Protein AF-A0A2K5F8R6-F1 (afdb_monomer)

Sequence (166 aa):
MPSVLTIWLDKMAPYEPLELGAEEEVEAGRPRPVLCSVNSREPSQVIFCNRSPRVVLPVWLNFDGELQPYPTLPPGTGCHIHSYRGHLCLCRDAVTHDGLLVNQTELFPIFANITLPVYTPKQRCLQVVRNLVKPENYRRLDIVRSLYEDLEDHPNVQKDLERLTQ

Nearest PDB structures (foldseek):
  8zv8-assembly2_F  TM=9.865E-01  e=1.658E-25  Homo sapiens
  4w9k-assembly3_I  TM=9.701E-01  e=1.370E-25  Homo sapiens
  4b95-assembly1_C  TM=9.881E-01  e=3.560E-25  Homo sapiens
  8zvj-assembly1_C  TM=9.841E-01  e=6.729E-25  Homo sapiens
  4w9f-assembly4_L  TM=9.093E-01  e=3.236E-22  Homo sapiens

InterPro domains:
  IPR022772 von Hippel-Lindau disease tumour suppressor, beta/alpha domain [cd05468] (37-166)
  IPR024048 von Hippel-Lindau disease tumour suppressor, alpha domain [PF17211] (119-166)
  IPR024053 von Hippel-Lindau disease tumour suppressor, beta domain [PF01847] (35-108)
  IPR036208 VHL superfamily [SSF49468] (33-165)
  IPR037139 von Hippel-Lindau disease tumour suppressor, alpha domain superfamily [G3DSA:1.10.750.10] (117-166)
  IPR037140 von Hippel-Lindau disease tumour suppressor, beta domain superfamily [G3DSA:2.60.40.780] (35-116)

Secondary structure (DSSP, 8-state):
---HHHHHHTT------------------PPPPSS-------EEEEEEEE-SSSPEEEEEE-TTS-EEEPPPB-TT-EEEEEEETT-EEEEEETTT--EEEETTBS-BSS-EEEE-----HHHHHHHHHHHHS-GGGGGGSSS-THHHHHHHS---HHHHHHHHH-

Foldseek 3Di:
DDDPVVVVVVPCDPPDDDDDDDDDDDDPDDDQQLDAFDPPVAKAKEKAFAQEQAFKWKWWQHRRRDTDTDDIDHHGDMDIDTDHARIKMAMARPPQRHGWDFVNHRIDGHYGHTYHDPDDPLVVVLVVCPVVDPLVCLVVDPDDPVVNVVNVPTNDPVVVSVVVSD

Organism: Aotus nancymaae (NCBI:txid37293)

Radius of gyration: 20.21 Å; Cα contacts (8 Å, |Δi|>4): 253; chains: 1; bounding box: 34×43×66 Å

Solvent-accessible surface area (backbone atoms only — not comparable to full-atom values): 10011 Å² total; per-residue (Å²): 132,86,58,79,69,59,68,61,55,77,73,59,72,81,81,72,86,78,73,95,70,92,73,80,87,84,88,85,81,75,80,76,56,89,65,40,18,47,91,63,86,42,79,35,86,28,46,42,34,31,70,22,93,47,47,32,26,39,32,34,27,38,73,79,37,48,84,44,76,51,81,68,40,51,53,73,37,68,48,83,41,89,46,37,46,53,34,37,34,38,40,21,32,65,83,66,39,42,77,28,21,32,69,88,30,66,64,47,60,72,59,30,50,29,33,71,61,90,64,53,73,68,60,49,51,44,58,53,48,62,74,75,43,58,79,93,49,52,88,72,53,99,65,64,74,70,55,44,58,58,59,69,61,62,58,47,69,66,64,50,52,56,62,74,66,108

Mean predicted aligned error: 11.24 Å

pLDDT: mean 79.42, std 21.14, range [26.16, 97.38]

Structure (mmCIF, N/CA/C/O backbone):
data_AF-A0A2K5F8R6-F1
#
_entry.id   AF-A0A2K5F8R6-F1
#
loop_
_atom_site.group_PDB
_atom_site.id
_atom_site.type_symbol
_atom_site.label_atom_id
_atom_site.label_alt_id
_atom_site.label_comp_id
_atom_site.label_asym_id
_atom_site.label_entity_id
_atom_site.label_seq_id
_atom_site.pdbx_PDB_ins_code
_atom_site.Cartn_x
_atom_site.Cartn_y
_atom_site.Cartn_z
_atom_site.occupancy
_atom_site.B_iso_or_equiv
_atom_site.auth_seq_id
_atom_site.auth_comp_id
_atom_site.auth_asym_id
_atom_site.auth_atom_id
_atom_site.pdbx_PDB_model_num
ATOM 1 N N . MET A 1 1 ? -20.016 -17.710 -30.762 1.00 36.00 1 MET A N 1
ATOM 2 C CA . MET A 1 1 ? -19.693 -16.668 -29.767 1.00 36.00 1 MET A CA 1
ATOM 3 C C . MET A 1 1 ? -18.248 -16.271 -29.992 1.00 36.00 1 MET A C 1
ATOM 5 O O . MET A 1 1 ? -17.411 -17.163 -29.903 1.00 36.00 1 MET A O 1
ATOM 9 N N . PRO A 1 2 ? -17.937 -15.034 -30.405 1.00 29.92 2 PRO A N 1
ATOM 10 C CA . PRO A 1 2 ? -16.552 -14.662 -30.657 1.00 29.92 2 PRO A CA 1
ATOM 11 C C . PRO A 1 2 ? -15.789 -14.589 -29.330 1.00 29.92 2 PRO A C 1
ATOM 13 O O . PRO A 1 2 ? -16.330 -14.154 -28.315 1.00 29.92 2 PRO A O 1
ATOM 16 N N . SER A 1 3 ? -14.551 -15.071 -29.352 1.00 31.45 3 SER A N 1
ATOM 17 C CA . SER A 1 3 ? -13.613 -15.075 -28.229 1.00 31.45 3 SER A CA 1
ATOM 18 C C . SER A 1 3 ? -13.261 -13.647 -27.794 1.00 31.45 3 SER A C 1
ATOM 20 O O . SER A 1 3 ? -13.175 -12.745 -28.624 1.00 31.45 3 SER A O 1
ATOM 22 N N . VAL A 1 4 ? -12.986 -13.449 -26.500 1.00 40.81 4 VAL A N 1
ATOM 23 C CA . VAL A 1 4 ? -12.528 -12.174 -25.904 1.00 40.81 4 VAL A CA 1
ATOM 24 C C . VAL A 1 4 ? -11.265 -11.632 -26.601 1.00 40.81 4 VAL A C 1
ATOM 26 O O . VAL A 1 4 ? -11.045 -10.424 -26.624 1.00 40.81 4 VAL A O 1
ATOM 29 N N . LEU A 1 5 ? -10.487 -12.501 -27.260 1.00 36.12 5 LEU A N 1
ATOM 30 C CA . LEU A 1 5 ? -9.332 -12.124 -28.083 1.00 36.12 5 LEU A CA 1
ATOM 31 C C . LEU A 1 5 ? -9.708 -11.256 -29.302 1.00 36.12 5 LEU A C 1
ATOM 33 O O . LEU A 1 5 ? -8.913 -10.428 -29.735 1.00 36.12 5 LEU A O 1
ATOM 37 N N . THR A 1 6 ? -10.917 -11.412 -29.848 1.00 31.11 6 THR A N 1
ATOM 38 C CA . THR A 1 6 ? -11.360 -10.692 -31.054 1.00 31.11 6 THR A CA 1
ATOM 39 C C . THR A 1 6 ? -11.772 -9.250 -30.746 1.00 31.11 6 THR A C 1
ATOM 41 O O . THR A 1 6 ? -11.638 -8.386 -31.600 1.00 31.11 6 THR A O 1
ATOM 44 N N . ILE A 1 7 ? -12.180 -8.953 -29.507 1.00 40.28 7 ILE A N 1
ATOM 45 C CA . ILE A 1 7 ? -12.494 -7.577 -29.078 1.00 40.28 7 ILE A CA 1
ATOM 46 C C . ILE A 1 7 ? -11.203 -6.760 -28.870 1.00 40.28 7 ILE A C 1
ATOM 48 O O . ILE A 1 7 ? -11.209 -5.540 -29.015 1.00 40.28 7 ILE A O 1
ATOM 52 N N . TRP A 1 8 ? -10.083 -7.428 -28.571 1.00 40.59 8 TRP A N 1
ATOM 53 C CA . TRP A 1 8 ? -8.778 -6.785 -28.372 1.00 40.59 8 TRP A CA 1
ATOM 54 C C . TRP A 1 8 ? -8.030 -6.474 -29.674 1.00 40.59 8 TRP A C 1
ATOM 56 O O . TRP A 1 8 ? -7.257 -5.521 -29.708 1.00 40.59 8 TRP A O 1
ATOM 66 N N . LEU A 1 9 ? -8.275 -7.230 -30.747 1.00 35.56 9 LEU A N 1
ATOM 67 C CA . LEU A 1 9 ? -7.665 -6.978 -32.059 1.00 35.56 9 LEU A CA 1
ATOM 68 C C . LEU A 1 9 ? -8.348 -5.838 -32.831 1.00 35.56 9 LEU A C 1
ATOM 70 O O . LEU A 1 9 ? -7.672 -5.126 -33.563 1.00 35.56 9 LEU A O 1
ATOM 74 N N . ASP A 1 10 ? -9.641 -5.592 -32.610 1.00 30.81 10 ASP A N 1
ATOM 75 C CA . ASP A 1 10 ? -10.406 -4.586 -33.369 1.00 30.81 10 ASP A CA 1
ATOM 76 C C . ASP A 1 10 ? -10.230 -3.138 -32.855 1.00 30.81 10 ASP A C 1
ATOM 78 O O . ASP A 1 10 ? -10.755 -2.189 -33.430 1.00 30.81 10 ASP A O 1
ATOM 82 N N . LYS A 1 11 ? -9.466 -2.944 -31.766 1.00 38.09 11 LYS A N 1
ATOM 83 C CA . LYS A 1 11 ? -9.043 -1.616 -31.270 1.00 38.09 11 LYS A CA 1
ATOM 84 C C . LYS A 1 11 ? -7.571 -1.289 -31.532 1.00 38.09 11 LYS A C 1
ATOM 86 O O . LYS A 1 11 ? -7.097 -0.241 -31.103 1.00 38.09 11 LYS A O 1
ATOM 91 N N . MET A 1 12 ? -6.859 -2.151 -32.251 1.00 38.56 12 MET A N 1
ATOM 92 C CA . MET A 1 12 ? -5.522 -1.872 -32.771 1.00 38.56 12 MET A CA 1
ATOM 93 C C . MET A 1 12 ? -5.643 -1.596 -34.268 1.00 38.56 12 MET A C 1
ATOM 95 O O . MET A 1 12 ? -5.276 -2.419 -35.102 1.00 38.56 12 MET A O 1
ATOM 99 N N . ALA A 1 13 ? -6.202 -0.431 -34.609 1.00 34.94 13 ALA A N 1
ATOM 100 C CA . ALA A 1 13 ? -6.064 0.097 -35.959 1.00 34.94 13 ALA A CA 1
ATOM 101 C C . ALA A 1 13 ? -4.558 0.213 -36.283 1.00 34.94 13 ALA A C 1
ATOM 103 O O . ALA A 1 13 ? -3.800 0.702 -35.437 1.00 34.94 13 ALA A O 1
ATOM 104 N N . PRO A 1 14 ? -4.103 -0.251 -37.461 1.00 34.69 14 PRO A N 1
ATOM 105 C CA . PRO A 1 14 ? -2.715 -0.102 -37.866 1.00 34.69 14 PRO A CA 1
ATOM 106 C C . PRO A 1 14 ? -2.425 1.390 -38.025 1.00 34.69 14 PRO A C 1
ATOM 108 O O . PRO A 1 14 ? -3.049 2.070 -38.836 1.00 34.69 14 PRO A O 1
ATOM 111 N N . TYR A 1 15 ? -1.506 1.909 -37.215 1.00 34.56 15 TYR A N 1
ATOM 112 C CA . TYR A 1 15 ? -0.975 3.251 -37.403 1.00 34.56 15 TYR A CA 1
ATOM 113 C C . TYR A 1 15 ? -0.143 3.215 -38.690 1.00 34.56 15 TYR A C 1
ATOM 115 O O . TYR A 1 15 ? 0.964 2.673 -38.702 1.00 34.56 15 TYR A O 1
ATOM 123 N N . GLU A 1 16 ? -0.715 3.694 -39.797 1.00 33.12 16 GLU A N 1
ATOM 124 C CA . GLU A 1 16 ? 0.044 3.936 -41.022 1.00 33.12 16 GLU A CA 1
ATOM 125 C C . GLU A 1 16 ? 1.166 4.950 -40.741 1.00 33.12 16 GLU A C 1
ATOM 127 O O . GLU A 1 16 ? 0.993 5.850 -39.909 1.00 33.12 16 GLU A O 1
ATOM 132 N N . PRO A 1 17 ? 2.332 4.826 -41.399 1.00 34.00 17 PRO A N 1
ATOM 133 C CA . PRO A 1 17 ? 3.417 5.764 -41.198 1.00 34.00 17 PRO A CA 1
ATOM 134 C C . PRO A 1 17 ? 3.057 7.078 -41.894 1.00 34.00 17 PRO A C 1
ATOM 136 O O . PRO A 1 17 ? 3.169 7.197 -43.111 1.00 34.00 17 PRO A O 1
ATOM 139 N N . LEU A 1 18 ? 2.614 8.067 -41.116 1.00 31.98 18 LEU A N 1
ATOM 140 C CA . LEU A 1 18 ? 2.546 9.448 -41.578 1.00 31.98 18 LEU A CA 1
ATOM 141 C C . LEU A 1 18 ? 3.975 9.947 -41.825 1.00 31.98 18 LEU A C 1
ATOM 143 O O . LEU A 1 18 ? 4.814 9.977 -40.923 1.00 31.98 18 LEU A O 1
ATOM 147 N N . GLU A 1 19 ? 4.210 10.270 -43.092 1.00 33.34 19 GLU A N 1
ATOM 148 C CA . GLU A 1 19 ? 5.369 10.942 -43.665 1.00 33.34 19 GLU A CA 1
ATOM 149 C C . GLU A 1 19 ? 5.915 12.076 -42.780 1.00 33.34 19 GLU A C 1
ATOM 151 O O . GLU A 1 19 ? 5.177 12.793 -42.103 1.00 33.34 19 GLU A O 1
ATOM 156 N N . LEU A 1 20 ? 7.239 12.241 -42.839 1.00 38.53 20 LEU A N 1
ATOM 157 C CA . LEU A 1 20 ? 8.024 13.305 -42.218 1.00 38.53 20 LEU A CA 1
ATOM 158 C C . LEU A 1 20 ? 7.445 14.703 -42.504 1.00 38.53 20 LEU A C 1
ATOM 160 O O . LEU A 1 20 ? 7.714 15.297 -43.545 1.00 38.53 20 LEU A O 1
ATOM 164 N N . GLY A 1 21 ? 6.725 15.252 -41.529 1.00 26.16 21 GLY A N 1
ATOM 165 C CA . GLY A 1 21 ? 6.463 16.680 -41.387 1.00 26.16 21 GLY A CA 1
ATOM 166 C C . GLY A 1 21 ? 7.252 17.209 -40.197 1.00 26.16 21 GLY A C 1
ATOM 167 O O . GLY A 1 21 ? 6.990 16.834 -39.057 1.00 26.16 21 GLY A O 1
ATOM 168 N N . ALA A 1 22 ? 8.259 18.033 -40.466 1.00 40.75 22 ALA A N 1
ATOM 169 C CA . ALA A 1 22 ? 8.929 18.819 -39.445 1.00 40.75 22 ALA A CA 1
ATOM 170 C C . ALA A 1 22 ? 7.946 19.864 -38.900 1.00 40.75 22 ALA A C 1
ATOM 172 O O . ALA A 1 22 ? 7.651 20.837 -39.586 1.00 40.75 22 ALA A O 1
ATOM 173 N N . GLU A 1 23 ? 7.464 19.661 -37.678 1.00 32.03 23 GLU A N 1
ATOM 174 C CA . GLU A 1 23 ? 6.823 20.698 -36.871 1.00 32.03 23 GLU A CA 1
ATOM 175 C C . GLU A 1 23 ? 7.526 20.712 -35.511 1.00 32.03 23 GLU A C 1
ATOM 177 O O . GLU A 1 23 ? 7.207 19.984 -34.571 1.00 32.03 23 GLU A O 1
ATOM 182 N N . GLU A 1 24 ? 8.608 21.484 -35.481 1.00 45.00 24 GLU A N 1
ATOM 183 C CA . GLU A 1 24 ? 9.120 22.112 -34.270 1.00 45.00 24 GLU A CA 1
ATOM 184 C C . GLU A 1 24 ? 8.101 23.187 -33.833 1.00 45.00 24 GLU A C 1
ATOM 186 O O . GLU A 1 24 ? 7.455 23.773 -34.699 1.00 45.00 24 GLU A O 1
ATOM 191 N N . GLU A 1 25 ? 8.021 23.466 -32.521 1.00 39.22 25 GLU A N 1
ATOM 192 C CA . GLU A 1 25 ? 7.145 24.452 -31.835 1.00 39.22 25 GLU A CA 1
ATOM 193 C C . GLU A 1 25 ? 5.744 23.912 -31.427 1.00 39.22 25 GLU A C 1
ATOM 195 O O . GLU A 1 25 ? 4.989 23.430 -32.253 1.00 39.22 25 GLU A O 1
ATOM 200 N N . VAL A 1 26 ? 5.247 23.934 -30.180 1.00 44.28 26 VAL A N 1
ATOM 201 C CA . VAL A 1 26 ? 5.604 24.611 -28.922 1.00 44.28 26 VAL A CA 1
ATOM 202 C C . VAL A 1 26 ? 5.026 23.766 -27.761 1.00 44.28 26 VAL A C 1
ATOM 204 O O . VAL A 1 26 ? 3.819 23.548 -27.713 1.00 44.28 26 VAL A O 1
ATOM 207 N N . GLU A 1 27 ? 5.820 23.343 -26.774 1.00 44.34 27 GLU A N 1
ATOM 208 C CA . GLU A 1 27 ? 5.291 22.911 -25.461 1.00 44.34 27 GLU A CA 1
ATOM 209 C C . GLU A 1 27 ? 6.018 23.727 -24.392 1.00 44.34 27 GLU A C 1
ATOM 211 O O . GLU A 1 27 ? 7.032 23.351 -23.802 1.00 44.34 27 GLU A O 1
ATOM 216 N N . ALA A 1 28 ? 5.543 24.962 -24.253 1.00 43.44 28 ALA A N 1
ATOM 217 C CA . ALA A 1 28 ? 5.989 25.883 -23.23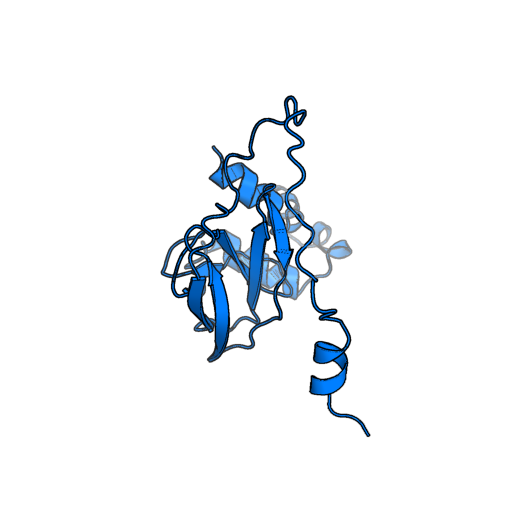3 1.00 43.44 28 ALA A CA 1
ATOM 218 C C . ALA A 1 28 ? 5.390 25.480 -21.874 1.00 43.44 28 ALA A C 1
ATOM 220 O O . ALA A 1 28 ? 4.202 25.659 -21.622 1.00 43.44 28 ALA A O 1
ATOM 221 N N . GLY A 1 29 ? 6.251 25.038 -20.956 1.00 49.75 29 GLY A N 1
ATOM 222 C CA . GLY A 1 29 ? 6.176 25.514 -19.574 1.00 49.75 29 GLY A CA 1
ATOM 223 C C . GLY A 1 29 ? 5.358 24.725 -18.552 1.00 49.75 29 GLY A C 1
ATOM 224 O O . GLY A 1 29 ? 5.066 25.293 -17.500 1.00 49.75 29 GLY A O 1
ATOM 225 N N . ARG A 1 30 ? 5.030 23.444 -18.759 1.00 54.19 30 ARG A N 1
ATOM 226 C CA . ARG A 1 30 ? 4.687 22.593 -17.604 1.00 54.19 30 ARG A CA 1
ATOM 227 C C . ARG A 1 30 ? 5.974 22.056 -16.970 1.00 54.19 30 ARG A C 1
ATOM 229 O O . ARG A 1 30 ? 6.758 21.407 -17.665 1.00 54.19 30 ARG A O 1
ATOM 236 N N . PRO A 1 31 ? 6.249 22.333 -15.680 1.00 60.38 31 PRO A N 1
ATOM 237 C CA . PRO A 1 31 ? 7.378 21.708 -15.008 1.00 60.38 31 PRO A CA 1
ATOM 238 C C . PRO A 1 31 ? 7.172 20.194 -15.052 1.00 60.38 31 PRO A C 1
ATOM 240 O O . PRO A 1 31 ? 6.107 19.703 -14.674 1.00 60.38 31 PRO A O 1
ATOM 243 N N . ARG A 1 32 ? 8.174 19.464 -15.556 1.00 64.25 32 ARG A N 1
ATOM 244 C CA . ARG A 1 32 ? 8.108 18.002 -15.608 1.00 64.25 32 ARG A CA 1
ATOM 245 C C . ARG A 1 32 ? 7.841 17.462 -14.199 1.00 64.25 32 ARG A C 1
ATOM 247 O O . ARG A 1 32 ? 8.537 17.882 -13.270 1.00 64.25 32 ARG A O 1
ATOM 254 N N . PRO A 1 33 ? 6.877 16.540 -14.032 1.00 74.19 33 PRO A N 1
ATOM 255 C CA . PRO A 1 33 ? 6.667 15.883 -12.755 1.00 74.19 33 PRO A CA 1
ATOM 256 C C . PRO A 1 33 ? 7.957 15.186 -12.327 1.00 74.19 33 PRO A C 1
ATOM 258 O O . PRO A 1 33 ? 8.604 14.516 -13.133 1.00 74.19 33 PRO A O 1
ATOM 261 N N . VAL A 1 34 ? 8.318 15.326 -11.052 1.00 79.81 34 VAL A N 1
ATOM 262 C CA . VAL A 1 34 ? 9.523 14.698 -10.485 1.00 79.81 34 VAL A CA 1
ATOM 263 C C . VAL A 1 34 ? 9.451 13.170 -10.607 1.00 79.81 34 VAL A C 1
ATOM 265 O O . VAL A 1 34 ? 10.463 12.523 -10.866 1.00 79.81 34 VAL A O 1
ATOM 268 N N . LEU A 1 35 ? 8.247 12.600 -10.489 1.00 83.69 35 LEU A N 1
ATOM 269 C CA . LEU A 1 35 ? 7.971 11.178 -10.679 1.00 83.69 35 LEU A CA 1
ATOM 270 C C . LEU A 1 35 ? 7.110 10.955 -11.928 1.00 83.69 35 LEU A C 1
ATOM 272 O O . LEU A 1 35 ? 5.885 11.041 -11.881 1.00 83.69 35 LEU A O 1
ATOM 276 N N . CYS A 1 36 ? 7.754 10.632 -13.046 1.00 86.62 36 CYS A N 1
ATOM 277 C CA . CYS A 1 36 ? 7.102 10.206 -14.284 1.00 86.62 36 CYS A CA 1
ATOM 278 C C . CYS A 1 36 ? 7.946 9.146 -15.003 1.00 86.62 36 CYS A C 1
ATOM 280 O O . CYS A 1 36 ? 9.156 9.033 -14.782 1.00 86.62 36 CYS A O 1
ATOM 282 N N . SER A 1 37 ? 7.307 8.334 -15.846 1.00 88.06 37 SER A N 1
ATOM 283 C CA . SER A 1 37 ? 8.047 7.376 -16.672 1.00 88.06 37 SER A CA 1
ATOM 284 C C . SER A 1 37 ? 8.893 8.083 -17.726 1.00 88.06 37 SER A C 1
ATOM 286 O O . SER A 1 37 ? 8.507 9.117 -18.265 1.00 88.06 37 SER A O 1
ATOM 288 N N . VAL A 1 38 ? 10.022 7.479 -18.093 1.00 86.50 38 VAL A N 1
ATOM 289 C CA . VAL A 1 38 ? 10.842 7.937 -19.223 1.00 86.50 38 VAL A CA 1
ATOM 290 C C . VAL A 1 38 ? 10.428 7.194 -20.491 1.00 86.50 38 VAL A C 1
ATOM 292 O O . VAL A 1 38 ? 10.413 5.964 -20.517 1.00 86.50 38 VAL A O 1
ATOM 295 N N . ASN A 1 39 ? 10.147 7.930 -21.570 1.00 86.75 39 ASN A N 1
ATOM 296 C CA . ASN A 1 39 ? 9.875 7.346 -22.885 1.00 86.75 39 ASN A CA 1
ATOM 297 C C . ASN A 1 39 ? 11.181 6.925 -23.584 1.00 86.75 39 ASN A C 1
ATOM 299 O O . ASN A 1 39 ? 11.659 7.594 -24.498 1.00 86.75 39 ASN A O 1
ATOM 303 N N . SER A 1 40 ? 11.786 5.829 -23.120 1.00 85.19 40 SER A N 1
ATOM 304 C CA . SER A 1 40 ? 13.047 5.310 -23.673 1.00 85.19 40 SER A CA 1
ATOM 305 C C . SER A 1 40 ? 12.892 4.647 -25.042 1.00 85.19 40 SER A C 1
ATOM 307 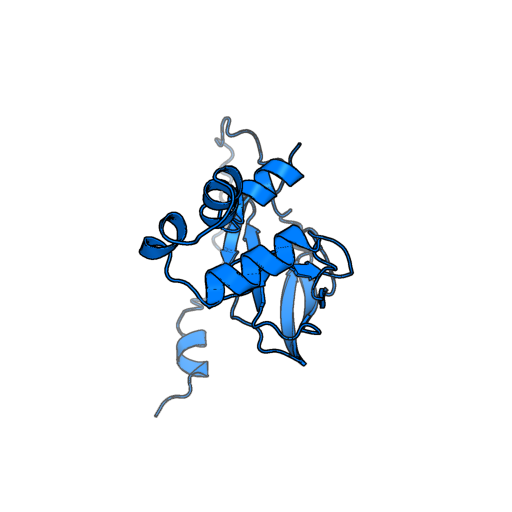O O . SER A 1 40 ? 13.869 4.535 -25.774 1.00 85.19 40 SER A O 1
ATOM 309 N N . ARG A 1 41 ? 11.683 4.171 -25.376 1.00 84.50 41 ARG A N 1
ATOM 310 C CA . ARG A 1 41 ? 11.396 3.298 -26.532 1.00 84.50 41 ARG A CA 1
ATOM 311 C C . ARG A 1 41 ? 12.203 1.990 -26.551 1.00 84.50 41 ARG A C 1
ATOM 313 O O . ARG A 1 41 ? 12.169 1.280 -27.549 1.00 84.50 41 ARG A O 1
ATOM 320 N N . GLU A 1 42 ? 12.872 1.641 -25.451 1.00 85.62 42 GLU A N 1
ATOM 321 C CA . GLU A 1 42 ? 13.589 0.376 -25.269 1.00 85.62 42 GLU A CA 1
ATOM 322 C C . GLU A 1 42 ? 12.632 -0.647 -24.631 1.00 85.62 42 GLU A C 1
ATOM 324 O O . GLU A 1 42 ? 12.308 -0.506 -23.444 1.00 85.62 42 GLU A O 1
ATOM 329 N N . PRO A 1 43 ? 12.137 -1.658 -25.377 1.00 85.12 43 PRO A N 1
ATOM 330 C CA . PRO A 1 43 ? 11.204 -2.638 -24.834 1.00 85.12 43 PRO A CA 1
ATOM 331 C C . PRO A 1 43 ? 11.838 -3.449 -23.704 1.00 85.12 43 PRO A C 1
ATOM 333 O O . PRO A 1 43 ? 12.994 -3.861 -23.778 1.00 85.12 43 PRO A O 1
ATOM 336 N N . SER A 1 44 ? 11.051 -3.724 -22.670 1.00 83.38 44 SER A N 1
ATOM 337 C CA . SER A 1 44 ? 11.449 -4.526 -21.520 1.00 83.38 44 SER A CA 1
ATOM 338 C C . SER A 1 44 ? 10.316 -5.474 -21.150 1.00 83.38 44 SER A C 1
ATOM 340 O O . SER A 1 44 ? 9.209 -5.053 -20.805 1.00 83.38 44 SER A O 1
ATOM 342 N N . GLN A 1 45 ? 10.577 -6.778 -21.231 1.00 79.69 45 GLN A N 1
ATOM 343 C CA . GLN A 1 45 ? 9.634 -7.777 -20.742 1.00 79.69 45 GLN A CA 1
ATOM 344 C C . GLN A 1 45 ? 9.744 -7.881 -19.226 1.00 79.69 45 GLN A C 1
ATOM 346 O O . GLN A 1 45 ? 10.787 -8.240 -18.680 1.00 79.69 45 GLN A O 1
ATOM 351 N N . VAL A 1 46 ? 8.642 -7.585 -18.543 1.00 83.00 46 VAL A N 1
ATOM 352 C CA . VAL A 1 46 ? 8.567 -7.608 -17.087 1.00 83.00 46 VAL A CA 1
ATOM 353 C C . VAL A 1 46 ? 7.552 -8.655 -16.655 1.00 83.00 46 VAL A C 1
ATOM 355 O O . VAL A 1 46 ? 6.510 -8.818 -17.280 1.00 83.00 46 VAL A O 1
ATOM 358 N N . ILE A 1 47 ? 7.845 -9.374 -15.574 1.00 84.69 47 ILE A N 1
ATOM 359 C CA . ILE A 1 47 ? 6.891 -10.295 -14.955 1.00 84.69 47 ILE A CA 1
ATOM 360 C C . ILE A 1 47 ? 6.505 -9.721 -13.600 1.00 84.69 47 ILE A C 1
ATOM 362 O O . ILE A 1 47 ? 7.367 -9.467 -12.753 1.00 84.69 47 ILE A O 1
ATOM 366 N N . PHE A 1 48 ? 5.208 -9.511 -13.401 1.00 88.31 48 PHE A N 1
ATOM 367 C CA . PHE A 1 48 ? 4.649 -9.198 -12.093 1.00 88.31 48 PHE A CA 1
ATOM 368 C C . PHE A 1 48 ? 4.293 -10.509 -11.417 1.00 88.31 48 PHE A C 1
ATOM 370 O O . PHE A 1 48 ? 3.573 -11.315 -11.988 1.00 88.31 48 PHE A O 1
ATOM 377 N N . CYS A 1 49 ? 4.816 -10.731 -10.218 1.00 90.38 49 CYS A N 1
ATOM 378 C CA . CYS A 1 49 ? 4.572 -11.914 -9.407 1.00 90.38 49 CYS A CA 1
ATOM 379 C C . CYS A 1 49 ? 3.938 -11.470 -8.093 1.00 90.38 49 CYS A C 1
ATOM 381 O O . CYS A 1 49 ? 4.619 -10.929 -7.219 1.00 90.38 49 CYS A O 1
ATOM 383 N N . ASN A 1 50 ? 2.643 -11.715 -7.930 1.00 94.00 50 ASN A N 1
ATOM 384 C CA . ASN A 1 50 ? 1.946 -11.441 -6.688 1.00 94.00 50 ASN A CA 1
ATOM 385 C C . ASN A 1 50 ? 2.240 -12.534 -5.656 1.00 94.00 50 ASN A C 1
ATOM 387 O O . ASN A 1 50 ? 1.606 -13.586 -5.638 1.00 94.00 50 ASN A O 1
ATOM 391 N N . ARG A 1 51 ? 3.192 -12.264 -4.762 1.00 92.50 51 ARG A N 1
ATOM 392 C CA . ARG A 1 51 ? 3.528 -13.129 -3.620 1.00 92.50 51 ARG A CA 1
ATOM 393 C C . ARG A 1 51 ? 2.840 -12.678 -2.331 1.00 92.50 51 ARG A C 1
ATOM 395 O O . ARG A 1 51 ? 3.208 -13.116 -1.244 1.00 92.50 51 ARG A O 1
ATOM 402 N N . SER A 1 52 ? 1.86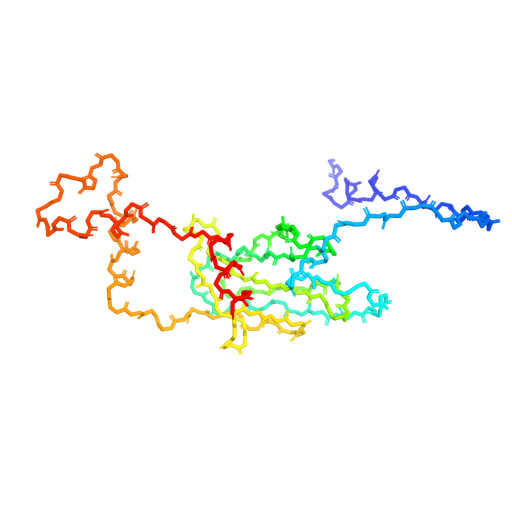7 -11.778 -2.439 1.00 92.94 52 SER A N 1
ATOM 403 C CA . SER A 1 52 ? 1.064 -11.302 -1.321 1.00 92.94 52 SER A CA 1
ATOM 404 C C . SER A 1 52 ? -0.270 -12.062 -1.247 1.00 92.94 52 SER A C 1
ATOM 406 O O . SER A 1 52 ? -0.734 -12.604 -2.253 1.00 92.94 52 SER A O 1
ATOM 408 N N . PRO A 1 53 ? -0.939 -12.070 -0.081 1.00 93.44 53 PRO A N 1
ATOM 409 C CA . PRO A 1 53 ? -2.292 -12.606 0.047 1.00 93.44 53 PRO A CA 1
ATOM 410 C C . PRO A 1 53 ? -3.375 -11.641 -0.478 1.00 93.44 53 PRO A C 1
ATOM 412 O O . PRO A 1 53 ? -4.560 -11.907 -0.300 1.00 93.44 53 PRO A O 1
ATOM 415 N N . ARG A 1 54 ? -2.998 -10.493 -1.063 1.00 93.75 54 ARG A N 1
ATOM 416 C CA . ARG A 1 54 ? -3.925 -9.453 -1.531 1.00 93.75 54 ARG A CA 1
ATOM 417 C C . ARG A 1 54 ? -4.192 -9.585 -3.025 1.00 93.75 54 ARG A C 1
ATOM 419 O O . ARG A 1 54 ? -3.334 -10.056 -3.768 1.00 93.75 54 ARG A O 1
ATOM 426 N N . VAL A 1 55 ? -5.360 -9.127 -3.471 1.00 95.69 55 VAL A N 1
ATOM 427 C CA . VAL A 1 55 ? -5.580 -8.841 -4.895 1.00 95.69 55 VAL A CA 1
ATOM 428 C C . VAL A 1 55 ? -4.843 -7.542 -5.203 1.00 95.69 55 VAL A C 1
ATOM 430 O O . VAL A 1 55 ? -5.126 -6.518 -4.585 1.00 95.69 55 VAL A O 1
ATOM 433 N N . VAL A 1 56 ? -3.880 -7.589 -6.118 1.00 94.62 56 VAL A N 1
ATOM 434 C CA . VAL A 1 56 ? -3.023 -6.440 -6.423 1.00 94.62 56 VAL A CA 1
ATOM 435 C C . VAL A 1 56 ? -3.580 -5.659 -7.600 1.00 94.62 56 VAL A C 1
ATOM 437 O O . VAL A 1 56 ? -3.931 -6.248 -8.615 1.00 94.62 56 VAL A O 1
ATOM 440 N N . LEU A 1 57 ? -3.594 -4.338 -7.485 1.00 93.31 57 LEU A N 1
ATOM 441 C CA . LEU A 1 57 ? -3.762 -3.387 -8.572 1.00 93.31 57 LEU A CA 1
ATOM 442 C C . LEU A 1 57 ? -2.396 -2.761 -8.895 1.00 93.31 57 LEU A C 1
ATOM 444 O O . LEU A 1 57 ? -1.902 -1.938 -8.116 1.00 93.31 57 LEU A O 1
ATOM 448 N N . PRO A 1 58 ? -1.751 -3.152 -10.004 1.00 90.75 58 PRO A N 1
ATOM 449 C CA . PRO A 1 58 ? -0.571 -2.456 -10.484 1.00 90.75 58 PRO A CA 1
ATOM 450 C C . PRO A 1 58 ? -0.970 -1.128 -11.130 1.00 90.75 58 PRO A C 1
ATOM 452 O O . PRO A 1 58 ? -1.967 -1.056 -11.850 1.00 90.75 58 PRO A O 1
ATOM 455 N N . VAL A 1 59 ? -0.180 -0.083 -10.897 1.00 90.38 59 VAL A N 1
ATOM 456 C CA . VAL A 1 59 ? -0.431 1.256 -11.434 1.00 90.38 59 VAL A CA 1
ATOM 457 C C . VAL A 1 59 ? 0.852 1.804 -12.041 1.00 90.38 59 VAL A C 1
ATOM 459 O O . VAL A 1 59 ? 1.886 1.851 -11.374 1.00 90.38 59 VAL A O 1
ATOM 462 N N . TRP A 1 60 ? 0.787 2.191 -13.312 1.00 90.06 60 TRP A N 1
ATOM 463 C CA . TRP A 1 60 ? 1.879 2.834 -14.035 1.00 90.06 60 TRP A CA 1
ATOM 464 C C . TRP A 1 60 ? 1.733 4.343 -13.989 1.00 90.06 60 TRP A C 1
ATOM 466 O O . TRP A 1 60 ? 0.639 4.867 -14.162 1.00 90.06 60 TRP A O 1
ATOM 476 N N . LEU A 1 61 ? 2.841 5.033 -13.753 1.00 90.19 61 LEU A N 1
ATOM 477 C CA . LEU A 1 61 ? 2.920 6.476 -13.915 1.00 90.19 61 LEU A CA 1
ATOM 478 C C . LEU A 1 61 ? 3.243 6.754 -15.373 1.00 90.19 61 LEU A C 1
ATOM 480 O O . LEU A 1 61 ? 4.331 6.393 -15.815 1.00 90.19 61 LEU A O 1
ATOM 484 N N . ASN A 1 62 ? 2.337 7.366 -16.129 1.00 89.50 62 ASN A N 1
ATOM 485 C CA . ASN A 1 62 ? 2.614 7.701 -17.524 1.00 89.50 62 ASN A CA 1
ATOM 486 C C . ASN A 1 62 ? 3.729 8.767 -17.645 1.00 89.50 62 ASN A C 1
ATOM 488 O O . ASN A 1 62 ? 4.383 9.151 -16.667 1.00 89.50 62 ASN A O 1
ATOM 492 N N . PHE A 1 63 ? 3.999 9.218 -18.869 1.00 88.12 63 PHE A N 1
ATOM 493 C CA . PHE A 1 63 ? 5.040 10.220 -19.134 1.00 88.12 63 PHE A CA 1
ATOM 494 C C . PHE A 1 63 ? 4.730 11.587 -18.506 1.00 88.12 63 PHE A C 1
ATOM 496 O O . PHE A 1 63 ? 5.651 12.352 -18.232 1.00 88.12 63 PHE A O 1
ATOM 503 N N . ASP A 1 64 ? 3.459 11.837 -18.198 1.00 87.19 64 ASP A N 1
ATOM 504 C CA . ASP A 1 64 ? 2.961 13.050 -17.550 1.00 87.19 64 ASP A CA 1
ATOM 505 C C . ASP A 1 64 ? 2.780 12.873 -16.030 1.00 87.19 64 ASP A C 1
ATOM 507 O O . ASP A 1 64 ? 2.301 13.775 -15.347 1.00 87.19 64 ASP A O 1
ATOM 511 N N . GLY A 1 65 ? 3.187 11.723 -15.473 1.00 85.25 65 GLY A N 1
ATOM 512 C CA . GLY A 1 65 ? 3.072 11.413 -14.043 1.00 85.25 65 GLY A CA 1
ATOM 513 C C . GLY A 1 65 ? 1.659 11.029 -13.586 1.00 85.25 65 GLY A C 1
ATOM 514 O O . GLY A 1 65 ? 1.414 10.899 -12.389 1.00 85.25 65 GLY A O 1
ATOM 515 N N . GLU A 1 66 ? 0.724 10.821 -14.510 1.00 88.94 66 GLU A N 1
ATOM 516 C CA . GLU A 1 66 ? -0.641 10.402 -14.200 1.00 88.94 66 GLU A CA 1
ATOM 517 C C . GLU A 1 66 ? -0.735 8.885 -13.992 1.00 88.94 66 GLU A C 1
ATOM 519 O O . GLU A 1 66 ? -0.020 8.088 -14.606 1.00 88.94 66 GLU A O 1
ATOM 524 N N . LEU A 1 67 ? -1.671 8.479 -13.135 1.00 90.25 67 LEU A N 1
ATOM 525 C CA . LEU A 1 67 ? -1.870 7.093 -12.724 1.00 90.25 67 LEU A CA 1
ATOM 526 C C . LEU A 1 67 ? -2.699 6.304 -13.746 1.00 90.25 67 LEU A C 1
ATOM 528 O O . LEU A 1 67 ? -3.882 6.572 -13.944 1.00 90.25 67 LEU A O 1
ATOM 532 N N . GLN A 1 68 ? -2.094 5.273 -14.330 1.00 90.38 68 GLN A N 1
ATOM 533 C CA . GLN A 1 68 ? -2.703 4.369 -15.304 1.00 90.38 68 GLN A CA 1
ATOM 534 C C . GLN A 1 68 ? -2.816 2.949 -14.716 1.00 90.38 68 GLN A C 1
ATOM 536 O O . GLN A 1 68 ? -1.797 2.266 -14.550 1.00 90.38 68 GLN A O 1
ATOM 541 N N . PRO A 1 69 ? -4.026 2.487 -14.347 1.00 89.81 69 PRO A N 1
ATOM 542 C CA . PRO A 1 69 ? -4.215 1.175 -13.738 1.00 89.81 69 PRO A CA 1
ATOM 543 C C . PRO A 1 69 ? -4.081 0.035 -14.757 1.00 89.81 69 PRO A C 1
ATOM 545 O O . PRO A 1 69 ? -4.610 0.100 -15.865 1.00 89.81 69 PRO A O 1
ATOM 548 N N . TYR A 1 70 ? -3.434 -1.053 -14.340 1.00 88.81 70 TYR A N 1
ATOM 549 C CA . TYR A 1 70 ? -3.411 -2.330 -15.057 1.00 88.81 70 TYR A CA 1
ATOM 550 C C . TYR A 1 70 ? -4.489 -3.296 -14.541 1.00 88.81 70 TYR A C 1
ATOM 552 O O . TYR A 1 70 ? -5.059 -3.079 -13.468 1.00 88.81 70 TYR A O 1
ATOM 560 N N . PRO A 1 71 ? -4.755 -4.403 -15.264 1.00 90.06 71 PRO A N 1
ATOM 561 C CA . PRO A 1 71 ? -5.571 -5.493 -14.745 1.00 90.06 71 PRO A CA 1
ATOM 562 C C . PRO A 1 71 ? -5.067 -5.995 -13.389 1.00 90.06 71 PRO A C 1
ATOM 564 O O . PRO A 1 71 ? -3.862 -6.064 -13.132 1.00 90.06 71 PRO A O 1
ATOM 567 N N . THR A 1 72 ? -6.007 -6.363 -12.522 1.00 93.75 72 THR A N 1
ATOM 568 C CA . THR A 1 72 ? -5.689 -6.841 -11.180 1.00 93.75 72 THR A CA 1
ATOM 569 C C . THR A 1 72 ? -5.079 -8.242 -11.199 1.00 93.75 72 THR A C 1
ATOM 571 O O . THR A 1 72 ? -5.402 -9.080 -12.041 1.00 93.75 72 THR A O 1
ATOM 574 N N . LEU A 1 73 ? -4.196 -8.507 -10.236 1.00 92.75 73 LEU A N 1
ATOM 575 C CA . LEU A 1 73 ? -3.499 -9.779 -10.070 1.00 92.75 73 LEU A CA 1
ATOM 576 C C . LEU A 1 73 ? -4.000 -10.489 -8.806 1.00 92.75 73 LEU A C 1
ATOM 578 O O . LEU A 1 73 ? -3.764 -9.996 -7.696 1.00 92.75 73 LEU A O 1
ATOM 582 N N . PRO A 1 74 ? -4.661 -11.654 -8.923 1.00 95.12 74 PRO A N 1
ATOM 583 C CA . PRO A 1 74 ? -5.048 -12.450 -7.763 1.00 95.12 74 PRO A CA 1
ATOM 584 C C . PRO A 1 74 ? -3.839 -12.925 -6.929 1.00 95.12 74 PRO A C 1
ATOM 586 O O . PRO A 1 74 ? -2.720 -12.995 -7.453 1.00 95.12 74 PRO A O 1
ATOM 589 N N . PRO A 1 75 ? -4.034 -13.277 -5.646 1.00 95.69 75 PRO A N 1
ATOM 590 C CA . PRO A 1 75 ? -2.980 -13.828 -4.792 1.00 95.69 75 PRO A CA 1
ATOM 591 C C . PRO A 1 75 ? -2.275 -15.035 -5.421 1.00 95.69 75 PRO A C 1
ATOM 593 O O . PRO A 1 75 ? -2.929 -15.925 -5.960 1.00 95.69 75 PRO A O 1
ATOM 596 N N . GLY A 1 76 ? -0.943 -15.077 -5.347 1.00 92.19 76 GLY A N 1
ATOM 597 C CA . GLY A 1 76 ? -0.135 -16.196 -5.850 1.00 92.19 76 GLY A CA 1
ATOM 598 C C . GLY A 1 76 ? -0.014 -16.286 -7.376 1.00 92.19 76 GLY A C 1
ATOM 599 O O . GLY A 1 76 ? 0.583 -17.237 -7.875 1.00 92.19 76 GLY A O 1
ATOM 600 N N . THR A 1 77 ? -0.566 -15.327 -8.123 1.00 91.25 77 THR A N 1
ATOM 601 C CA . THR A 1 77 ? -0.505 -15.310 -9.593 1.00 91.25 77 THR A CA 1
ATOM 602 C C . THR A 1 77 ? 0.622 -14.425 -10.114 1.00 91.25 77 THR A C 1
ATOM 604 O O . THR A 1 77 ? 1.177 -13.596 -9.390 1.00 91.25 77 THR A O 1
ATOM 607 N N . GLY A 1 78 ? 0.955 -14.580 -11.395 1.00 87.38 78 GLY A N 1
ATOM 608 C CA . GLY A 1 78 ? 1.822 -13.645 -12.094 1.00 87.38 78 GLY A CA 1
ATOM 609 C C . GLY A 1 78 ? 1.325 -13.322 -13.496 1.00 87.38 78 GLY A C 1
ATOM 610 O O . GLY A 1 78 ? 0.529 -14.065 -14.066 1.00 87.38 78 GLY A O 1
ATOM 611 N N . CYS A 1 79 ? 1.790 -12.201 -14.040 1.00 85.19 79 CYS A N 1
ATOM 612 C CA . CYS A 1 79 ? 1.448 -11.733 -15.378 1.00 85.19 79 CYS A CA 1
ATOM 613 C C . CYS A 1 79 ? 2.692 -11.199 -16.085 1.00 85.19 79 CYS A C 1
ATOM 615 O O . CYS A 1 79 ? 3.468 -10.439 -15.504 1.00 85.19 79 CYS A O 1
ATOM 617 N N . HIS A 1 80 ? 2.857 -11.577 -17.352 1.00 84.88 80 HIS A N 1
ATOM 618 C CA . HIS A 1 80 ? 3.817 -10.933 -18.240 1.00 84.88 80 HIS A CA 1
ATOM 619 C C . HIS A 1 80 ? 3.259 -9.585 -18.687 1.00 84.88 80 HIS A C 1
ATOM 621 O O . HIS A 1 80 ? 2.105 -9.490 -19.103 1.00 84.88 80 HIS A O 1
ATOM 627 N N . ILE A 1 81 ? 4.086 -8.552 -18.610 1.00 82.94 81 ILE A N 1
ATOM 628 C CA . ILE A 1 81 ? 3.768 -7.199 -19.041 1.00 82.94 81 ILE A CA 1
ATOM 629 C C . ILE A 1 81 ? 4.855 -6.751 -20.005 1.00 82.94 81 ILE A C 1
ATOM 631 O O . ILE A 1 81 ? 6.051 -6.804 -19.707 1.00 82.94 81 ILE A O 1
ATOM 635 N N . HIS A 1 82 ? 4.417 -6.302 -21.175 1.00 82.56 82 HIS A N 1
ATOM 636 C CA . HIS A 1 82 ? 5.270 -5.603 -22.120 1.00 82.56 82 HIS A CA 1
ATOM 637 C C . HIS A 1 82 ? 5.396 -4.160 -21.639 1.00 82.56 82 HIS A C 1
ATOM 639 O O . HIS A 1 82 ? 4.458 -3.378 -21.767 1.00 82.56 82 HIS A O 1
ATOM 645 N N . SER A 1 83 ? 6.527 -3.841 -21.018 1.00 84.81 83 SER A N 1
ATOM 646 C CA . SER A 1 83 ? 6.846 -2.498 -20.539 1.00 84.81 83 SER A CA 1
ATOM 647 C C . SER A 1 83 ? 8.042 -1.941 -21.317 1.00 84.81 83 SER A C 1
ATOM 649 O O . SER A 1 83 ? 8.530 -2.563 -22.262 1.00 84.81 83 SER A O 1
ATOM 651 N N . TYR A 1 84 ? 8.529 -0.769 -20.921 1.00 84.56 84 TYR A N 1
ATOM 652 C CA . TYR A 1 84 ? 9.731 -0.155 -21.476 1.00 84.56 84 TYR A CA 1
ATOM 653 C C . TYR A 1 84 ? 10.688 0.237 -20.356 1.00 84.56 84 TYR A C 1
ATOM 655 O O . TYR A 1 84 ? 10.297 0.431 -19.200 1.00 84.56 84 TYR A O 1
ATOM 663 N N . ARG A 1 85 ? 11.974 0.340 -20.683 1.00 83.44 85 ARG A N 1
ATOM 664 C CA . ARG A 1 85 ? 12.992 0.755 -19.717 1.00 83.44 85 ARG A CA 1
ATOM 665 C C . ARG A 1 85 ? 12.688 2.165 -19.201 1.00 83.44 85 ARG A C 1
ATOM 667 O O . ARG A 1 85 ? 12.415 3.067 -19.986 1.00 83.44 85 ARG A O 1
ATOM 674 N N . GLY A 1 86 ? 12.772 2.363 -17.887 1.00 83.19 86 GLY A N 1
ATOM 675 C CA . GLY A 1 86 ? 12.487 3.658 -17.259 1.00 83.19 86 GLY A CA 1
ATOM 676 C C . GLY A 1 86 ? 11.003 3.918 -16.994 1.00 83.19 86 GLY A C 1
ATOM 677 O O . GLY A 1 86 ? 10.659 5.014 -16.560 1.00 83.19 86 GLY A O 1
ATOM 678 N N . HIS A 1 87 ? 10.128 2.931 -17.219 1.00 86.94 87 HIS A N 1
ATOM 679 C CA . HIS A 1 87 ? 8.752 2.999 -16.742 1.00 86.94 87 HIS A CA 1
ATOM 680 C C . HIS A 1 87 ? 8.694 2.836 -15.222 1.00 86.94 87 HIS A C 1
ATOM 682 O O . HIS A 1 87 ? 9.313 1.931 -14.668 1.00 86.94 87 HIS A O 1
ATOM 688 N N . LEU A 1 88 ? 7.926 3.694 -14.556 1.00 88.00 88 LEU A N 1
ATOM 689 C CA . LEU A 1 88 ? 7.707 3.664 -13.115 1.00 88.00 88 LEU A CA 1
ATOM 690 C C . LEU A 1 88 ? 6.348 3.056 -12.802 1.00 88.00 88 LEU A C 1
ATOM 692 O O . LEU A 1 88 ? 5.319 3.490 -13.320 1.00 88.00 88 LEU A O 1
ATOM 696 N N . CYS A 1 89 ? 6.346 2.049 -11.937 1.00 86.75 89 CYS A N 1
ATOM 697 C CA . CYS A 1 89 ? 5.133 1.393 -11.475 1.00 86.75 89 CYS A CA 1
ATOM 698 C C . CYS A 1 89 ? 5.129 1.276 -9.949 1.00 86.75 89 CYS A C 1
ATOM 700 O O . CYS A 1 89 ? 6.179 1.181 -9.312 1.00 86.75 89 CYS A O 1
ATOM 702 N N . LEU A 1 90 ? 3.927 1.226 -9.384 1.00 89.94 90 LEU A N 1
ATOM 703 C CA . LEU A 1 90 ? 3.660 0.935 -7.978 1.00 89.94 90 LEU A CA 1
ATOM 704 C C . LEU A 1 90 ? 2.518 -0.083 -7.868 1.00 89.94 90 LEU A C 1
ATOM 706 O O . LEU A 1 90 ? 1.761 -0.287 -8.818 1.00 89.94 90 LEU A O 1
ATOM 710 N N . CYS A 1 91 ? 2.399 -0.760 -6.728 1.00 91.50 91 CYS A N 1
ATOM 711 C CA . CYS A 1 91 ? 1.381 -1.791 -6.510 1.00 91.50 91 CYS A CA 1
ATOM 712 C C . CYS A 1 91 ? 0.526 -1.476 -5.284 1.00 91.50 91 CYS A C 1
ATOM 714 O O . CYS A 1 91 ? 1.041 -1.084 -4.237 1.00 91.50 91 CYS A O 1
ATOM 716 N N . ARG A 1 92 ? -0.787 -1.677 -5.414 1.00 93.94 92 ARG A N 1
ATOM 717 C CA . ARG A 1 92 ? -1.779 -1.416 -4.363 1.00 93.94 92 ARG A CA 1
ATOM 718 C C . ARG A 1 92 ? -2.657 -2.623 -4.104 1.00 93.94 92 ARG A C 1
ATOM 720 O O . ARG A 1 92 ? -2.834 -3.452 -4.988 1.00 93.94 92 ARG A O 1
ATOM 727 N N . ASP A 1 93 ? -3.233 -2.713 -2.913 1.00 94.44 93 ASP A N 1
ATOM 728 C CA . ASP A 1 93 ? -4.414 -3.553 -2.709 1.00 94.44 93 ASP A CA 1
ATOM 729 C C . ASP A 1 93 ? -5.565 -2.994 -3.561 1.00 94.44 93 ASP A C 1
ATOM 731 O O . ASP A 1 93 ? -5.865 -1.801 -3.501 1.00 94.44 93 ASP A O 1
ATOM 735 N N . ALA A 1 94 ? -6.187 -3.841 -4.381 1.00 93.00 94 ALA A N 1
ATOM 736 C CA . ALA A 1 94 ? -7.221 -3.426 -5.328 1.00 93.00 94 ALA A CA 1
ATOM 737 C C . ALA A 1 94 ? -8.511 -2.920 -4.657 1.00 93.00 94 ALA A C 1
ATOM 739 O O . ALA A 1 94 ? -9.324 -2.274 -5.313 1.00 93.00 94 ALA A O 1
ATOM 740 N N . VAL A 1 95 ? -8.716 -3.229 -3.374 1.00 90.12 95 VAL A N 1
ATOM 741 C CA . VAL A 1 95 ? -9.902 -2.837 -2.608 1.00 90.12 95 VAL A CA 1
ATOM 742 C C . VAL A 1 95 ? -9.570 -1.664 -1.693 1.00 90.12 95 VAL A C 1
ATOM 744 O O . VAL A 1 95 ? -10.226 -0.626 -1.745 1.00 90.12 95 VAL A O 1
ATOM 747 N N . THR A 1 96 ? -8.541 -1.805 -0.857 1.00 91.06 96 THR A N 1
ATOM 748 C CA . THR A 1 96 ? -8.242 -0.826 0.202 1.00 91.06 96 THR A CA 1
ATOM 749 C C . THR A 1 96 ? -7.256 0.256 -0.217 1.00 91.06 96 THR A C 1
ATOM 751 O O . THR A 1 96 ? -7.062 1.209 0.534 1.00 91.06 96 THR A O 1
ATOM 754 N N . HIS A 1 97 ? -6.625 0.118 -1.387 1.00 92.06 97 HIS A N 1
ATOM 755 C CA . HIS A 1 97 ? -5.546 0.989 -1.865 1.00 92.06 97 HIS A CA 1
ATOM 756 C C . HIS A 1 97 ? -4.314 1.015 -0.939 1.00 92.06 97 HIS A C 1
ATOM 758 O O . HIS A 1 97 ? -3.435 1.872 -1.077 1.00 92.06 97 HIS A O 1
ATOM 764 N N . ASP A 1 98 ? -4.207 0.053 -0.013 1.00 92.50 98 ASP A N 1
ATOM 765 C CA . ASP A 1 98 ? -3.033 -0.118 0.840 1.00 92.50 98 ASP A CA 1
ATOM 766 C C . ASP A 1 98 ? -1.775 -0.309 -0.025 1.00 92.50 98 ASP A C 1
ATOM 768 O O . ASP A 1 98 ? -1.783 -1.054 -1.009 1.00 92.50 98 ASP A O 1
ATOM 772 N N . GLY A 1 99 ? -0.684 0.368 0.342 1.00 91.25 99 GLY A N 1
ATOM 773 C CA . GLY A 1 99 ? 0.593 0.268 -0.366 1.00 91.25 99 GLY A CA 1
ATOM 774 C C . GLY A 1 99 ? 1.204 -1.125 -0.250 1.00 91.25 99 GLY A C 1
ATOM 775 O O . GLY A 1 99 ? 1.309 -1.660 0.855 1.00 91.25 99 GLY A O 1
ATOM 776 N N . LEU A 1 100 ? 1.617 -1.702 -1.377 1.00 91.75 100 LEU A N 1
ATOM 777 C CA . LEU A 1 100 ? 2.377 -2.949 -1.435 1.00 91.75 100 LEU A CA 1
ATOM 778 C C . LEU A 1 100 ? 3.804 -2.665 -1.891 1.00 91.75 100 LEU A C 1
ATOM 780 O O . LEU A 1 100 ? 4.053 -1.708 -2.620 1.00 91.75 100 LEU A O 1
ATOM 784 N N . LEU A 1 101 ? 4.739 -3.519 -1.4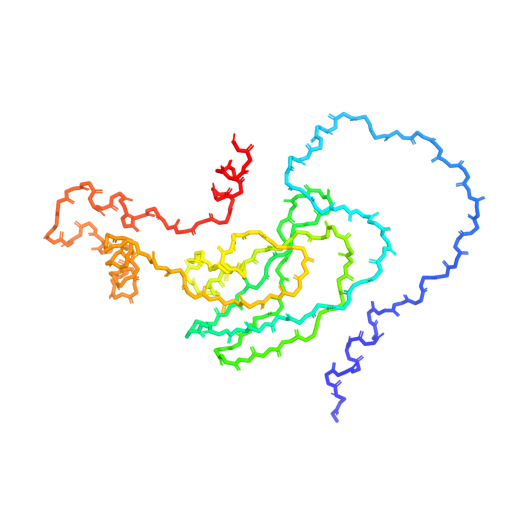79 1.00 89.12 101 LEU A N 1
ATOM 785 C CA . 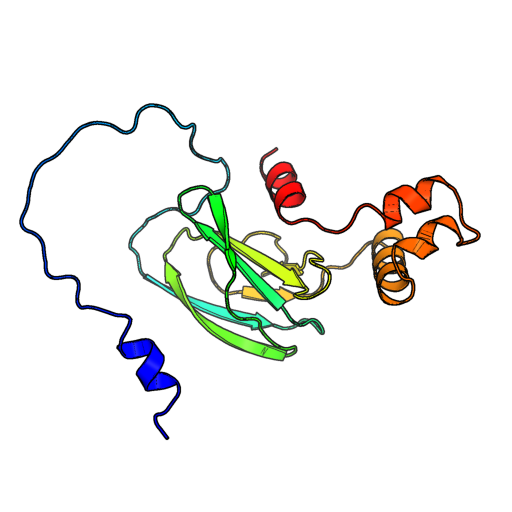LEU A 1 101 ? 6.129 -3.397 -1.904 1.00 89.12 101 LEU A CA 1
ATOM 786 C C . LEU A 1 101 ? 6.369 -4.228 -3.146 1.00 89.12 101 LEU A C 1
ATOM 788 O O . LEU A 1 101 ? 5.882 -5.352 -3.254 1.00 89.12 101 LEU A O 1
ATOM 792 N N . VAL A 1 102 ? 7.207 -3.707 -4.025 1.00 84.31 102 VAL A N 1
ATOM 793 C CA . VAL A 1 102 ? 7.722 -4.409 -5.186 1.00 84.31 102 VAL A CA 1
ATOM 794 C C . VAL A 1 102 ? 9.228 -4.529 -5.059 1.00 84.31 102 VAL A C 1
ATOM 796 O O . VAL A 1 102 ? 9.931 -3.531 -4.947 1.00 84.31 102 VAL A O 1
ATOM 799 N N . ASN A 1 103 ? 9.732 -5.763 -5.015 1.00 84.94 103 ASN A N 1
ATOM 800 C CA . ASN A 1 103 ? 11.136 -6.051 -4.702 1.00 84.94 103 ASN A CA 1
ATOM 801 C C . ASN A 1 103 ? 11.623 -5.305 -3.444 1.00 84.94 103 ASN A C 1
ATOM 803 O O . ASN A 1 103 ? 12.713 -4.743 -3.433 1.00 84.94 103 ASN A O 1
ATOM 807 N N . GLN A 1 104 ? 10.797 -5.273 -2.392 1.00 82.94 104 GLN A N 1
ATOM 808 C CA . GLN A 1 104 ? 11.079 -4.568 -1.130 1.00 82.94 104 GLN A CA 1
ATOM 809 C C . GLN A 1 104 ? 11.155 -3.029 -1.236 1.00 82.94 104 GLN A C 1
ATOM 811 O O . GLN A 1 104 ? 11.538 -2.382 -0.269 1.00 82.94 104 GLN A O 1
ATOM 816 N N . THR A 1 105 ? 10.757 -2.439 -2.367 1.00 82.56 105 THR A N 1
ATOM 817 C CA . THR A 1 105 ? 10.739 -0.982 -2.604 1.00 82.56 105 THR A CA 1
ATOM 818 C C . THR A 1 105 ? 9.342 -0.523 -3.048 1.00 82.56 105 THR A C 1
ATOM 820 O O . THR A 1 105 ? 8.535 -1.331 -3.498 1.00 82.56 105 THR A O 1
ATOM 823 N N . GLU A 1 106 ? 9.009 0.760 -2.893 1.00 78.81 106 GLU A N 1
ATOM 824 C CA . GLU A 1 106 ? 7.690 1.303 -3.273 1.00 78.81 106 GLU A CA 1
ATOM 825 C C . GLU A 1 106 ? 7.549 1.577 -4.787 1.00 78.81 106 GLU A C 1
ATOM 827 O O . GLU A 1 106 ? 6.445 1.499 -5.327 1.00 78.81 106 GLU A O 1
ATOM 832 N N . LEU A 1 107 ? 8.664 1.844 -5.479 1.00 75.81 107 LEU A N 1
ATOM 833 C CA . LEU A 1 107 ? 8.745 2.102 -6.922 1.00 75.81 107 LEU A CA 1
ATOM 834 C C . LEU A 1 107 ? 9.741 1.149 -7.582 1.00 75.81 107 LEU A C 1
ATOM 836 O O . LEU A 1 107 ? 10.801 0.866 -7.023 1.00 75.81 107 LEU A O 1
ATOM 840 N N . PHE A 1 108 ? 9.424 0.673 -8.787 1.00 68.31 108 PHE A N 1
ATOM 841 C CA . PHE A 1 108 ? 10.281 -0.278 -9.494 1.00 68.31 108 PHE A CA 1
ATOM 842 C C . PHE A 1 108 ? 10.263 -0.077 -11.022 1.00 68.31 108 PHE A C 1
ATOM 844 O O . PHE A 1 108 ? 9.201 0.202 -11.585 1.00 68.31 108 PHE A O 1
ATOM 851 N N . PRO A 1 109 ? 11.413 -0.272 -11.700 1.00 62.00 109 PRO A N 1
ATOM 852 C CA . PRO A 1 109 ? 11.485 -0.242 -13.159 1.00 62.00 109 PRO A CA 1
ATOM 853 C C . PRO A 1 109 ? 11.484 -1.623 -13.848 1.00 62.00 109 PRO A C 1
ATOM 855 O O . PRO A 1 109 ? 11.117 -1.700 -15.018 1.00 62.00 109 PRO A O 1
ATOM 858 N N . ILE A 1 110 ? 11.913 -2.722 -13.198 1.00 58.62 110 ILE A N 1
ATOM 859 C CA . ILE A 1 110 ? 12.092 -4.030 -13.874 1.00 58.62 110 ILE A CA 1
ATOM 860 C C . ILE A 1 110 ? 11.962 -5.211 -12.887 1.00 58.62 110 ILE A C 1
ATOM 862 O O . ILE A 1 110 ? 12.577 -5.174 -11.827 1.00 58.62 110 ILE A O 1
ATOM 866 N N . PHE A 1 111 ? 11.199 -6.248 -13.282 1.00 58.91 111 PHE A N 1
ATOM 867 C CA . PHE A 1 111 ? 10.736 -7.438 -12.521 1.00 58.91 111 PHE A CA 1
ATOM 868 C C . PHE A 1 111 ? 10.049 -7.104 -11.189 1.00 58.91 111 PHE A C 1
ATOM 870 O O . PHE A 1 111 ? 10.579 -6.340 -10.403 1.00 58.91 111 PHE A O 1
ATOM 877 N N . ALA A 1 112 ? 8.875 -7.663 -10.894 1.00 76.12 112 ALA A N 1
ATOM 878 C CA . ALA A 1 112 ? 8.104 -7.222 -9.730 1.00 76.12 112 ALA A CA 1
ATOM 879 C C . ALA A 1 112 ? 7.665 -8.383 -8.845 1.00 76.12 112 ALA A C 1
ATOM 881 O O . ALA A 1 112 ? 6.589 -8.945 -9.037 1.00 76.12 112 ALA A O 1
ATOM 882 N N . ASN A 1 113 ? 8.465 -8.721 -7.833 1.00 86.19 113 ASN A N 1
ATOM 883 C CA . ASN A 1 113 ? 7.972 -9.522 -6.717 1.00 86.19 113 ASN A CA 1
ATOM 884 C C . ASN A 1 11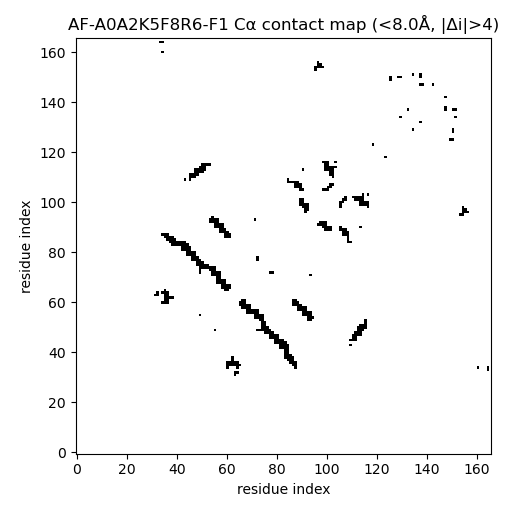3 ? 7.159 -8.621 -5.796 1.00 86.19 113 ASN A C 1
ATOM 886 O O . ASN A 1 113 ? 7.722 -7.825 -5.045 1.00 86.19 113 ASN A O 1
ATOM 890 N N . ILE A 1 114 ? 5.841 -8.758 -5.856 1.00 88.44 114 ILE A N 1
ATOM 891 C CA . ILE A 1 114 ? 4.922 -7.953 -5.065 1.00 88.44 114 ILE A CA 1
ATOM 892 C C . ILE A 1 114 ? 4.705 -8.653 -3.727 1.00 88.44 114 ILE A C 1
ATOM 894 O O . ILE A 1 114 ? 4.290 -9.813 -3.675 1.00 88.44 114 ILE A O 1
ATOM 898 N N . THR A 1 115 ? 4.997 -7.950 -2.641 1.00 90.88 115 THR A N 1
ATOM 899 C CA . THR A 1 115 ? 4.959 -8.464 -1.270 1.00 90.88 115 THR A CA 1
ATOM 900 C C . THR A 1 115 ? 4.188 -7.522 -0.359 1.00 90.88 115 THR A C 1
ATOM 902 O O . THR A 1 115 ? 4.182 -6.306 -0.557 1.00 90.88 115 THR A O 1
ATOM 905 N N . LEU A 1 116 ? 3.556 -8.086 0.670 1.00 90.50 116 LEU A N 1
ATOM 906 C CA . LEU A 1 116 ? 2.960 -7.294 1.738 1.00 90.50 116 LEU A CA 1
ATOM 907 C C . LEU A 1 116 ? 4.090 -6.664 2.574 1.00 90.50 116 LEU A C 1
ATOM 909 O O . LEU A 1 116 ? 4.949 -7.415 3.046 1.00 90.50 116 LEU A O 1
ATOM 913 N N . PRO A 1 117 ? 4.125 -5.335 2.777 1.00 91.62 117 PRO A N 1
ATOM 914 C CA . PRO A 1 117 ? 5.070 -4.739 3.711 1.00 91.62 117 PRO A CA 1
ATOM 915 C C . PRO A 1 117 ? 4.797 -5.212 5.137 1.00 91.62 117 PRO A C 1
ATOM 917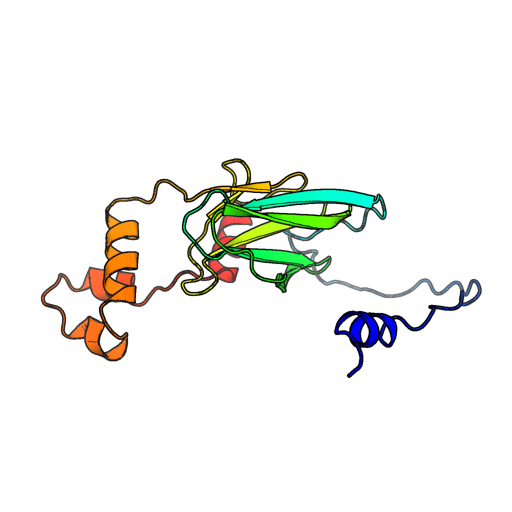 O O . PRO A 1 117 ? 3.676 -5.579 5.506 1.00 91.62 117 PRO A O 1
ATOM 920 N N . VAL A 1 118 ? 5.826 -5.109 5.975 1.00 93.62 118 VAL A N 1
ATOM 921 C CA . VAL A 1 118 ? 5.654 -5.192 7.424 1.00 93.62 118 VAL A CA 1
ATOM 922 C C . VAL A 1 118 ? 5.046 -3.873 7.896 1.00 93.62 118 VAL A C 1
ATOM 924 O O . VAL A 1 118 ? 5.750 -2.905 8.170 1.00 93.62 118 VAL A O 1
ATOM 927 N N . TYR A 1 119 ? 3.716 -3.815 7.940 1.00 91.81 119 TYR A N 1
ATOM 928 C CA . TYR A 1 119 ? 3.000 -2.661 8.478 1.00 91.81 119 TYR A CA 1
ATOM 929 C C . TYR A 1 119 ? 3.280 -2.481 9.972 1.00 91.81 119 TYR A C 1
ATOM 931 O O . TYR A 1 119 ? 3.433 -3.454 10.714 1.00 91.81 119 TYR A O 1
ATOM 939 N N . THR A 1 120 ? 3.264 -1.230 10.436 1.00 95.00 120 THR A N 1
ATOM 940 C CA . THR A 1 120 ? 3.291 -0.950 11.875 1.00 95.00 120 THR A CA 1
ATOM 941 C C . THR A 1 120 ? 2.047 -1.541 12.556 1.00 95.00 120 THR A C 1
ATOM 943 O O . THR A 1 120 ? 0.996 -1.664 11.911 1.00 95.00 120 THR A O 1
ATOM 946 N N . PRO A 1 121 ? 2.106 -1.860 13.865 1.00 96.50 121 PRO A N 1
ATOM 947 C CA . PRO A 1 121 ? 0.936 -2.346 14.596 1.00 96.50 121 PRO A CA 1
ATOM 948 C C . PRO A 1 121 ? -0.271 -1.409 14.459 1.00 96.50 121 PRO A C 1
ATOM 950 O O . PRO A 1 121 ? -1.381 -1.868 14.202 1.00 96.50 121 PRO A O 1
ATOM 953 N N . LYS A 1 122 ? -0.039 -0.089 14.528 1.00 95.94 122 LYS A N 1
ATOM 954 C CA . LYS A 1 122 ? -1.074 0.935 14.328 1.00 95.94 122 LYS A CA 1
ATOM 955 C C . LYS A 1 122 ? -1.723 0.806 12.946 1.00 95.94 122 LYS A C 1
ATOM 957 O O . LYS A 1 122 ? -2.936 0.634 12.864 1.00 95.94 122 LYS A O 1
ATOM 962 N N . GLN A 1 123 ? -0.926 0.831 11.875 1.00 94.56 123 GLN A N 1
ATOM 963 C CA . GLN A 1 123 ? -1.423 0.760 10.496 1.00 94.56 123 GLN A CA 1
ATOM 964 C C . GLN A 1 123 ? -2.223 -0.527 10.259 1.00 94.56 123 GLN A C 1
ATOM 966 O O . GLN A 1 123 ? -3.301 -0.501 9.665 1.00 94.56 123 GLN A O 1
ATOM 971 N N . ARG A 1 124 ? -1.725 -1.661 10.770 1.00 95.75 124 ARG A N 1
ATOM 972 C CA . ARG A 1 124 ? -2.401 -2.947 10.610 1.00 95.75 124 ARG A CA 1
ATOM 973 C C . ARG A 1 124 ? -3.748 -2.983 11.330 1.00 95.75 124 ARG A C 1
ATOM 975 O O . ARG A 1 124 ? -4.714 -3.486 10.759 1.00 95.75 124 ARG A O 1
ATOM 982 N N . CYS A 1 125 ? -3.836 -2.433 12.540 1.00 96.12 125 CYS A N 1
ATOM 983 C CA . CYS A 1 125 ? -5.105 -2.313 13.256 1.00 96.12 125 CYS A CA 1
ATOM 984 C C . CYS A 1 125 ? -6.104 -1.434 12.492 1.00 96.12 125 CYS A C 1
ATOM 986 O O . CYS A 1 125 ? -7.253 -1.838 12.335 1.00 96.12 125 CYS A O 1
ATOM 988 N N . LEU A 1 126 ? -5.668 -0.292 11.945 1.00 96.69 126 LEU A N 1
ATOM 989 C CA . LEU A 1 126 ? -6.530 0.578 11.133 1.00 96.69 126 LEU A CA 1
ATOM 990 C C . LEU A 1 126 ? -7.094 -0.166 9.916 1.00 96.69 126 LEU A C 1
ATOM 992 O O . LEU A 1 126 ? -8.295 -0.114 9.671 1.00 96.69 126 LEU A O 1
ATOM 996 N N . GLN A 1 127 ? -6.262 -0.928 9.199 1.00 95.56 127 GLN A N 1
ATOM 997 C CA . GLN A 1 127 ? -6.721 -1.760 8.078 1.00 95.56 127 GLN A CA 1
ATOM 998 C C . GLN A 1 127 ? -7.800 -2.761 8.499 1.00 95.56 127 GLN A C 1
ATOM 1000 O O . GLN A 1 127 ? -8.774 -2.963 7.780 1.00 95.56 127 GLN A O 1
ATOM 1005 N N . VAL A 1 128 ? -7.628 -3.421 9.646 1.00 96.06 128 VAL A N 1
ATOM 1006 C CA . VAL A 1 128 ? -8.613 -4.391 10.143 1.00 96.06 128 VAL A CA 1
ATOM 1007 C C . VAL A 1 128 ? -9.922 -3.689 10.499 1.00 96.06 128 VAL A C 1
ATOM 1009 O O . VAL A 1 128 ? -10.979 -4.134 10.062 1.00 96.06 128 VAL A O 1
ATOM 1012 N N . VAL A 1 129 ? -9.866 -2.566 11.218 1.00 96.62 129 VAL A N 1
ATOM 1013 C CA . VAL A 1 129 ? -11.066 -1.813 11.616 1.00 96.62 129 VAL A CA 1
ATOM 1014 C C . VAL A 1 129 ? -11.830 -1.290 10.398 1.00 96.62 129 VAL A C 1
ATOM 1016 O O . VAL A 1 129 ? -13.041 -1.482 10.335 1.00 96.62 129 VAL A O 1
ATOM 1019 N N . ARG A 1 130 ? -11.143 -0.723 9.397 1.00 95.81 130 ARG A N 1
ATOM 1020 C CA . ARG A 1 130 ? -11.765 -0.237 8.147 1.00 95.81 130 ARG A CA 1
ATOM 1021 C C . ARG A 1 130 ? -12.490 -1.334 7.362 1.00 95.81 130 ARG A C 1
ATOM 1023 O O . ARG A 1 130 ? -13.460 -1.057 6.672 1.00 95.81 130 ARG A O 1
ATOM 1030 N N . ASN A 1 131 ? -12.041 -2.586 7.475 1.00 93.81 131 ASN A N 1
ATOM 1031 C CA . ASN A 1 131 ? -12.704 -3.723 6.830 1.00 93.81 131 ASN A CA 1
ATOM 1032 C C . ASN A 1 131 ? -13.922 -4.240 7.613 1.00 93.81 131 ASN A C 1
ATOM 1034 O O . ASN A 1 131 ? -14.789 -4.888 7.032 1.00 93.81 131 ASN A O 1
ATOM 1038 N N . LEU A 1 132 ? -13.982 -3.998 8.925 1.00 96.00 132 LEU A N 1
ATOM 1039 C CA . LEU A 1 132 ? -15.047 -4.501 9.799 1.00 96.00 132 LEU A CA 1
ATOM 1040 C C . LEU A 1 132 ? -16.149 -3.470 10.059 1.00 96.00 132 LEU A C 1
ATOM 1042 O O . LEU A 1 132 ? -17.286 -3.841 10.347 1.00 96.00 132 LEU A O 1
ATOM 1046 N N . VAL A 1 133 ? -15.821 -2.181 9.990 1.00 96.50 133 VAL A N 1
ATOM 1047 C CA . VAL A 1 133 ? -16.702 -1.079 10.379 1.00 96.50 133 VAL A CA 1
ATOM 1048 C C . VAL A 1 133 ? -16.924 -0.176 9.175 1.00 96.50 133 VAL A C 1
ATOM 1050 O O . VAL A 1 133 ? -15.976 0.208 8.501 1.00 96.50 133 VAL A O 1
ATOM 1053 N N . LYS A 1 134 ? -18.181 0.189 8.903 1.00 95.31 134 LYS A N 1
ATOM 1054 C CA . LYS A 1 134 ? -18.478 1.167 7.849 1.00 95.31 134 LYS A CA 1
ATOM 1055 C C . LYS A 1 134 ? -18.003 2.572 8.251 1.00 95.31 134 LYS A C 1
ATOM 1057 O O . LYS A 1 134 ? -18.130 2.898 9.437 1.00 95.31 134 LYS A O 1
ATOM 1062 N N . PRO A 1 135 ? -17.563 3.423 7.304 1.00 95.38 135 PRO A N 1
ATOM 1063 C CA . PRO A 1 135 ? -17.054 4.761 7.609 1.00 95.38 135 PRO A CA 1
ATOM 1064 C C . PRO A 1 135 ? -17.996 5.622 8.454 1.00 95.38 135 PRO A C 1
ATOM 1066 O O . PRO A 1 135 ? -17.557 6.288 9.388 1.00 95.38 135 PRO A O 1
ATOM 1069 N N . GLU A 1 136 ? -19.309 5.532 8.218 1.00 96.38 136 GLU A N 1
ATOM 1070 C CA . GLU A 1 136 ? -20.321 6.302 8.961 1.00 96.38 136 GLU A CA 1
ATOM 1071 C C . GLU A 1 136 ? -20.364 5.950 10.460 1.00 96.38 136 GLU A C 1
ATOM 1073 O O . GLU A 1 136 ? -20.893 6.706 11.274 1.00 96.38 136 GLU A O 1
ATOM 1078 N N . ASN A 1 137 ? -19.814 4.792 10.842 1.00 97.31 137 ASN A N 1
ATOM 1079 C CA . ASN A 1 137 ? -19.798 4.304 12.215 1.00 97.31 137 ASN A CA 1
ATOM 1080 C C . ASN A 1 137 ? -18.449 4.494 12.924 1.00 97.31 137 ASN A C 1
ATOM 1082 O O . ASN A 1 137 ? -18.373 4.184 14.112 1.00 97.31 137 ASN A O 1
ATOM 1086 N N . TYR A 1 138 ? -17.402 5.019 12.272 1.00 96.88 138 TYR A N 1
ATOM 1087 C CA . TYR A 1 138 ? -16.091 5.195 12.917 1.00 96.88 138 TYR A CA 1
ATOM 1088 C C . TYR A 1 138 ? -16.179 6.043 14.188 1.00 96.88 138 TYR A C 1
ATOM 1090 O O . TYR A 1 138 ? -15.663 5.646 15.229 1.00 96.88 138 TYR A O 1
ATOM 1098 N N . ARG A 1 139 ? -16.925 7.153 14.142 1.00 96.50 139 ARG A N 1
ATOM 1099 C CA . ARG A 1 139 ? -17.118 8.081 15.273 1.00 96.50 139 ARG A CA 1
ATOM 1100 C C . ARG A 1 139 ? -17.968 7.514 16.421 1.00 96.50 139 ARG A C 1
ATOM 1102 O O . ARG A 1 139 ? -18.157 8.195 17.423 1.00 96.50 139 ARG A O 1
ATOM 1109 N N . ARG A 1 140 ? -18.502 6.295 16.276 1.00 96.81 140 ARG A N 1
ATOM 1110 C CA . ARG A 1 140 ? -19.277 5.583 17.309 1.00 96.81 140 ARG A CA 1
ATOM 1111 C C . ARG A 1 140 ? -18.443 4.552 18.074 1.00 96.81 140 ARG A C 1
ATOM 1113 O O . ARG A 1 140 ? -18.959 3.964 19.021 1.00 96.81 140 ARG A O 1
ATOM 1120 N N . LEU A 1 141 ? -17.210 4.285 17.639 1.00 96.81 141 LEU A N 1
ATOM 1121 C CA . LEU A 1 141 ? -16.298 3.368 18.321 1.00 96.81 141 LEU A CA 1
ATOM 1122 C C . LEU A 1 141 ? -15.831 3.983 19.641 1.00 96.81 141 LEU A C 1
ATOM 1124 O O . LEU A 1 141 ? -15.562 5.172 19.687 1.00 96.81 141 LEU A O 1
ATOM 1128 N N . ASP A 1 142 ? -15.686 3.187 20.696 1.00 97.38 142 ASP A N 1
ATOM 1129 C CA . ASP A 1 142 ? -15.185 3.672 21.989 1.00 97.38 142 ASP A CA 1
ATOM 1130 C C . ASP A 1 142 ? -13.646 3.708 22.003 1.00 97.38 142 ASP A C 1
ATOM 1132 O O . ASP A 1 142 ? -12.978 2.844 22.570 1.00 97.38 142 ASP A O 1
ATOM 1136 N N . ILE A 1 143 ? -13.074 4.666 21.267 1.00 96.50 143 ILE A N 1
ATOM 1137 C CA . ILE A 1 143 ? -11.624 4.851 21.108 1.00 96.50 143 ILE A CA 1
ATOM 1138 C C . ILE A 1 143 ? -11.220 6.324 21.259 1.00 96.50 143 ILE A C 1
ATOM 1140 O O . ILE A 1 143 ? -12.042 7.244 21.225 1.00 96.50 143 ILE A O 1
ATOM 1144 N N . VAL A 1 144 ? -9.915 6.563 21.425 1.00 96.62 144 VAL A N 1
ATOM 1145 C CA . VAL A 1 144 ? -9.351 7.916 21.557 1.00 96.62 144 VAL A CA 1
ATOM 1146 C C . VAL A 1 144 ? -9.641 8.750 20.305 1.00 96.62 144 VAL A C 1
ATOM 1148 O O . VAL A 1 144 ? -9.524 8.260 19.186 1.00 96.62 144 VAL A O 1
ATOM 1151 N N . ARG A 1 145 ? -9.960 10.040 20.494 1.00 94.00 145 ARG A N 1
ATOM 1152 C CA . ARG A 1 145 ? -10.407 10.940 19.416 1.00 94.00 145 ARG A CA 1
ATOM 1153 C C . ARG A 1 145 ? -9.458 11.041 18.223 1.00 94.00 145 ARG A C 1
ATOM 1155 O O . ARG A 1 145 ? -9.932 11.077 17.093 1.00 94.00 145 ARG A O 1
ATOM 1162 N N . SER A 1 146 ? -8.151 11.050 18.470 1.00 95.00 146 SER A N 1
ATOM 1163 C CA . SER A 1 146 ? -7.138 11.103 17.410 1.00 95.00 146 SER A CA 1
ATOM 1164 C C . SER A 1 146 ? -7.207 9.901 16.462 1.00 95.00 146 SER A C 1
ATOM 1166 O O . SER A 1 146 ? -6.930 10.039 15.276 1.00 95.00 146 SER A O 1
ATOM 1168 N N . LEU A 1 147 ? -7.650 8.733 16.9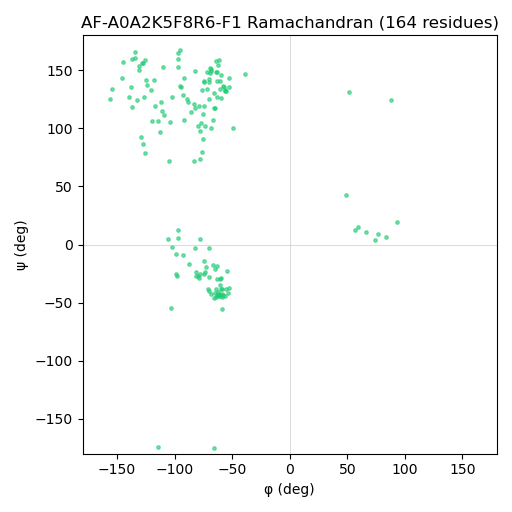43 1.00 96.12 147 LEU A N 1
ATOM 1169 C CA . LEU A 1 147 ? -7.759 7.532 16.113 1.00 96.12 147 LEU A CA 1
ATOM 1170 C C . LEU A 1 147 ? -8.918 7.598 15.113 1.00 96.12 147 LEU A C 1
ATOM 1172 O O . LEU A 1 147 ? -8.908 6.851 14.139 1.00 96.12 147 LEU A O 1
ATOM 1176 N N . TYR A 1 148 ? -9.911 8.468 15.315 1.00 96.50 148 TYR A N 1
ATOM 1177 C CA . TYR A 1 148 ? -10.959 8.653 14.311 1.00 96.50 148 TYR A CA 1
ATOM 1178 C C . TYR A 1 148 ? -10.409 9.311 13.048 1.00 96.50 148 TYR A C 1
ATOM 1180 O O . TYR A 1 148 ? -10.727 8.871 11.950 1.00 96.50 148 TYR A O 1
ATOM 1188 N N . GLU A 1 149 ? -9.562 10.328 13.213 1.00 95.88 149 GLU A N 1
ATOM 1189 C CA . GLU A 1 149 ? -8.887 11.003 12.100 1.00 95.88 149 GLU A CA 1
ATOM 1190 C C . GLU A 1 149 ? -7.971 10.015 11.373 1.00 95.88 149 GLU A C 1
ATOM 1192 O O . GLU A 1 149 ? -8.023 9.909 10.150 1.00 95.88 149 GLU A O 1
ATOM 1197 N N . ASP A 1 150 ? -7.232 9.196 12.131 1.00 96.19 150 ASP A N 1
ATOM 1198 C CA . ASP A 1 150 ? -6.431 8.113 11.562 1.00 96.19 150 ASP A CA 1
ATOM 1199 C C . ASP A 1 150 ? -7.289 7.095 10.787 1.00 96.19 150 ASP A C 1
ATOM 1201 O O . ASP A 1 150 ? -6.855 6.592 9.758 1.00 96.19 150 ASP A O 1
ATOM 1205 N N . LEU A 1 151 ? -8.497 6.743 11.247 1.00 96.00 151 LEU A N 1
ATOM 1206 C CA . LEU A 1 151 ? -9.384 5.807 10.538 1.00 96.00 151 LEU A CA 1
ATOM 1207 C C . LEU A 1 151 ? -9.954 6.405 9.250 1.00 96.00 151 LEU A C 1
ATOM 1209 O O . LEU A 1 151 ? -10.036 5.693 8.247 1.00 96.00 151 LEU A O 1
ATOM 1213 N N . GLU A 1 152 ? -10.324 7.683 9.285 1.00 95.12 152 GLU A N 1
ATOM 1214 C CA . GLU A 1 152 ? -10.871 8.437 8.155 1.00 95.12 152 GLU A CA 1
ATOM 1215 C C . GLU A 1 152 ? -9.822 8.724 7.072 1.00 95.12 152 GLU A C 1
ATOM 1217 O O . GLU A 1 152 ? -10.175 8.799 5.891 1.00 95.12 152 GLU A O 1
ATOM 1222 N N . ASP A 1 153 ? -8.540 8.808 7.437 1.00 94.38 153 ASP A N 1
ATOM 1223 C CA . ASP A 1 153 ? -7.437 8.997 6.493 1.00 94.38 153 ASP A CA 1
ATOM 1224 C C . ASP A 1 153 ? -7.084 7.707 5.729 1.00 94.38 153 ASP A C 1
ATOM 1226 O O . ASP A 1 153 ? -6.158 6.960 6.066 1.00 94.38 153 ASP A O 1
ATOM 1230 N N . HIS A 1 154 ? -7.877 7.396 4.704 1.00 91.75 154 HIS A N 1
ATOM 1231 C CA . HIS A 1 154 ? -7.709 6.189 3.895 1.00 91.75 154 HIS A CA 1
ATOM 1232 C C . HIS A 1 154 ? -6.435 6.240 3.032 1.00 91.75 154 HIS A C 1
ATOM 1234 O O . HIS A 1 154 ? -6.012 7.321 2.613 1.00 91.75 154 HIS A O 1
ATOM 1240 N N . PRO A 1 155 ? -5.839 5.072 2.708 1.00 90.81 155 PRO A N 1
ATOM 1241 C CA . PRO A 1 155 ? -4.688 5.004 1.817 1.00 90.81 155 PRO A CA 1
ATOM 1242 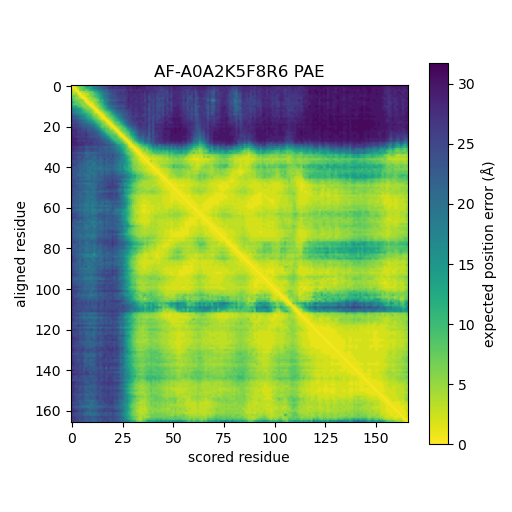C C . PRO A 1 155 ? -5.011 5.659 0.472 1.00 90.81 155 PRO A C 1
ATOM 1244 O O . PRO A 1 155 ? -6.055 5.392 -0.124 1.00 90.81 155 PRO A O 1
ATOM 1247 N N . ASN A 1 156 ? -4.116 6.518 -0.010 1.00 89.38 156 ASN A N 1
ATOM 1248 C CA . ASN A 1 156 ? -4.320 7.269 -1.240 1.00 89.38 156 ASN A CA 1
ATOM 1249 C C . ASN A 1 156 ? -3.018 7.325 -2.043 1.00 89.38 156 ASN A C 1
ATOM 1251 O O . ASN A 1 156 ? -1.979 7.741 -1.535 1.00 89.38 156 ASN A O 1
ATOM 1255 N N . VAL A 1 157 ? -3.092 6.921 -3.312 1.00 85.81 157 VAL A N 1
ATOM 1256 C CA . VAL A 1 157 ? -1.916 6.837 -4.186 1.00 85.81 157 VAL A CA 1
ATOM 1257 C C . VAL A 1 157 ? -1.288 8.211 -4.426 1.00 85.81 157 VAL A C 1
ATOM 1259 O O . VAL A 1 157 ? -0.068 8.312 -4.410 1.00 85.81 157 VAL A O 1
ATOM 1262 N N . GLN A 1 158 ? -2.096 9.263 -4.577 1.00 86.00 158 GLN A N 1
ATOM 1263 C CA . GLN A 1 158 ? -1.615 10.626 -4.808 1.00 86.00 158 GLN A CA 1
ATOM 1264 C C . GLN A 1 158 ? -0.807 11.153 -3.618 1.00 86.00 158 GLN A C 1
ATOM 1266 O O . GLN A 1 158 ? 0.292 11.664 -3.808 1.00 86.00 158 GLN A O 1
ATOM 1271 N N . LYS A 1 159 ? -1.301 10.948 -2.388 1.00 88.44 159 LYS A N 1
ATOM 1272 C CA . LYS A 1 159 ? -0.574 11.334 -1.163 1.00 88.44 159 LYS A CA 1
ATOM 1273 C C . LYS A 1 159 ? 0.792 10.653 -1.074 1.00 88.44 159 LYS A C 1
ATOM 1275 O O . LYS A 1 159 ? 1.772 11.254 -0.644 1.00 88.44 159 LYS A O 1
ATOM 1280 N N . ASP A 1 160 ? 0.860 9.391 -1.487 1.00 86.94 160 ASP A N 1
ATOM 1281 C CA . ASP A 1 160 ? 2.121 8.655 -1.500 1.00 86.94 160 ASP A CA 1
ATOM 1282 C C . ASP A 1 160 ? 3.077 9.147 -2.589 1.00 86.94 160 ASP A C 1
ATOM 1284 O O . ASP A 1 160 ? 4.273 9.241 -2.329 1.00 86.94 160 ASP A O 1
ATOM 1288 N N . LEU A 1 161 ? 2.581 9.504 -3.779 1.00 85.12 161 LEU A N 1
ATOM 1289 C CA . LEU A 1 161 ? 3.415 10.124 -4.816 1.00 85.12 161 LEU A CA 1
ATOM 1290 C C . LEU A 1 161 ? 3.998 11.459 -4.350 1.00 85.12 161 LEU A C 1
ATOM 1292 O O . LEU A 1 161 ? 5.180 11.718 -4.566 1.00 85.12 161 LEU A O 1
ATOM 1296 N N . GLU A 1 162 ? 3.191 12.287 -3.685 1.00 86.44 162 GLU A N 1
ATOM 1297 C CA . GLU A 1 162 ? 3.638 13.556 -3.106 1.00 86.44 162 GLU A CA 1
ATOM 1298 C C . GLU A 1 162 ? 4.737 13.333 -2.062 1.00 86.44 162 GLU A C 1
ATOM 1300 O O . GLU A 1 162 ? 5.762 14.008 -2.107 1.00 86.44 162 GLU A O 1
ATOM 1305 N N . ARG A 1 163 ? 4.577 12.340 -1.175 1.00 88.50 163 ARG A N 1
ATOM 1306 C CA . ARG A 1 163 ? 5.604 11.958 -0.190 1.00 88.50 163 ARG A CA 1
ATOM 1307 C C . ARG A 1 163 ? 6.895 11.474 -0.848 1.00 88.50 163 ARG A C 1
ATOM 1309 O O . ARG A 1 163 ? 7.968 11.796 -0.361 1.00 88.50 163 ARG A O 1
ATOM 1316 N N . LEU A 1 164 ? 6.802 10.683 -1.916 1.00 81.50 164 LEU A N 1
ATOM 1317 C CA . LEU A 1 164 ? 7.967 10.146 -2.633 1.00 81.50 164 LEU A CA 1
ATOM 1318 C C . LEU A 1 164 ? 8.685 11.195 -3.497 1.00 81.50 164 LEU A C 1
ATOM 1320 O O . LEU A 1 164 ? 9.790 10.941 -3.968 1.00 81.50 164 LEU A O 1
ATOM 1324 N N . THR A 1 165 ? 8.047 12.341 -3.732 1.00 80.38 165 THR A N 1
ATOM 1325 C CA . THR A 1 165 ? 8.597 13.465 -4.501 1.00 80.38 165 THR A CA 1
ATOM 1326 C C . THR A 1 165 ? 9.423 14.431 -3.634 1.00 80.38 165 THR A C 1
ATOM 1328 O O . THR A 1 165 ? 10.179 15.232 -4.183 1.00 80.38 165 THR A O 1
ATOM 1331 N N . GLN A 1 166 ? 9.272 14.376 -2.304 1.00 68.81 166 GLN A N 1
ATOM 1332 C CA . GLN A 1 166 ? 9.977 15.222 -1.325 1.00 68.81 166 GLN A CA 1
ATOM 1333 C C . GLN A 1 166 ? 11.337 14.642 -0.931 1.00 68.81 166 GLN A C 1
ATOM 1335 O O . GLN A 1 166 ? 12.268 15.458 -0.746 1.00 68.81 166 GLN A O 1
#